Protein AF-A0A7W0MBM3-F1 (afdb_monomer_lite)

pLDDT: mean 83.3, std 17.33, range [46.94, 98.38]

Foldseek 3Di:
DALLLLVLQLQLVQQVCLVVVNDDDDCPVVDPPPSVCCPVQNDFDDLQVSPVPPHGDDPVVSVSNVVSLVVCVVVQQWDFDDDPDDDTTHIDGDPNSNVSSVVSVVVVVVVVVVPPPPPDPPDDDDDDD

Secondary structure (DSSP, 8-state):
--HHHHHHHHHHHHHHHHHTT---S---TT----HHHHHHH-SBP-HHHHHSTTS---HHHHHHHHHHHHHHHHTTSEEEE-SSSSS--EEEE-HHHHHHHHHHHHHHHHHHHGGGSSSS---------

Sequence (129 aa):
MTEHQKILVECLRRTRLLEAGLVTEHRSFWFQPDLEYEAEHGPIWHAGKWFGGGERLAEAQRQRFVRSLHQLAASGRVVLARKGGTHVTNVRLTASGRVEAERLSAGVKVSEIVTVSAESAIEAPCRRT

Radius of gyration: 20.57 Å; chains: 1; bounding box: 80×38×32 Å

Structure (mmCIF, N/CA/C/O backbone):
data_AF-A0A7W0MBM3-F1
#
_entry.id   AF-A0A7W0MBM3-F1
#
loop_
_atom_site.group_PDB
_atom_site.id
_atom_site.type_symbol
_atom_site.label_atom_id
_atom_site.label_alt_id
_atom_site.label_comp_id
_atom_site.label_asym_id
_atom_site.label_entity_id
_atom_site.label_seq_id
_atom_site.pdbx_PDB_ins_code
_atom_site.Cartn_x
_atom_site.Cartn_y
_atom_site.Cartn_z
_atom_site.occupancy
_atom_site.B_iso_or_equiv
_atom_site.auth_seq_id
_atom_site.auth_comp_id
_atom_site.auth_asym_id
_atom_site.auth_atom_id
_atom_site.pdbx_PDB_model_num
ATOM 1 N N . MET A 1 1 ? -11.401 11.549 -2.506 1.00 84.50 1 MET A N 1
ATOM 2 C CA . MET A 1 1 ? -10.528 10.654 -1.710 1.00 84.50 1 MET A CA 1
ATOM 3 C C . MET A 1 1 ? -9.151 11.274 -1.534 1.00 84.50 1 MET A C 1
ATOM 5 O O . MET A 1 1 ? -8.580 11.730 -2.523 1.00 84.50 1 MET A O 1
ATOM 9 N N . THR A 1 2 ? -8.630 11.277 -0.307 1.00 94.56 2 THR A N 1
ATOM 10 C CA . THR A 1 2 ? -7.248 11.687 0.015 1.00 94.56 2 THR A CA 1
ATOM 11 C C . THR A 1 2 ? -6.227 10.663 -0.499 1.00 94.56 2 THR A C 1
ATOM 13 O O . THR A 1 2 ? -6.594 9.537 -0.840 1.00 94.56 2 THR A O 1
ATOM 16 N N . GLU A 1 3 ? -4.939 11.011 -0.543 1.00 96.12 3 GLU A N 1
ATOM 17 C CA . GLU A 1 3 ? -3.859 10.085 -0.916 1.00 96.12 3 GLU A CA 1
ATOM 18 C C . GLU A 1 3 ? -3.825 8.847 -0.015 1.00 96.12 3 GLU A C 1
ATOM 20 O O . GLU A 1 3 ? -3.679 7.740 -0.524 1.00 96.12 3 GLU A O 1
ATOM 25 N N . HIS A 1 4 ? -4.037 9.007 1.297 1.00 97.19 4 HIS A N 1
ATOM 26 C CA . HIS A 1 4 ? -4.131 7.880 2.230 1.00 97.19 4 HIS A CA 1
ATOM 27 C C . HIS A 1 4 ? -5.232 6.900 1.828 1.00 97.19 4 HIS A C 1
ATOM 29 O O . HIS A 1 4 ? -4.993 5.701 1.709 1.00 97.19 4 HIS A O 1
ATOM 35 N N . GLN A 1 5 ? -6.426 7.426 1.555 1.00 96.81 5 GLN A N 1
ATOM 36 C CA . GLN A 1 5 ? -7.570 6.610 1.163 1.00 96.81 5 GLN A CA 1
ATOM 37 C C . GLN A 1 5 ? -7.318 5.910 -0.175 1.00 96.81 5 GLN A C 1
ATOM 39 O O . GLN A 1 5 ? -7.611 4.724 -0.307 1.00 96.81 5 GLN A O 1
ATOM 44 N N . LYS A 1 6 ? -6.739 6.619 -1.156 1.00 96.19 6 LYS A N 1
ATOM 45 C CA . LYS A 1 6 ? -6.377 6.041 -2.459 1.00 96.19 6 LYS A CA 1
ATOM 46 C C . LYS A 1 6 ? -5.386 4.886 -2.301 1.00 96.19 6 LYS A C 1
ATOM 48 O O . LYS A 1 6 ? -5.588 3.841 -2.909 1.00 96.19 6 LYS A O 1
ATOM 53 N N . ILE A 1 7 ? -4.358 5.050 -1.463 1.00 97.00 7 ILE A N 1
ATOM 54 C CA . ILE A 1 7 ? -3.361 4.005 -1.193 1.00 97.00 7 ILE A CA 1
ATOM 55 C C . ILE A 1 7 ? -4.009 2.775 -0.564 1.00 97.00 7 ILE A C 1
ATOM 57 O O . ILE A 1 7 ? -3.773 1.669 -1.039 1.00 97.00 7 ILE A O 1
ATOM 61 N N . LEU A 1 8 ? -4.833 2.952 0.471 1.00 97.50 8 LEU A N 1
ATOM 62 C CA . LEU A 1 8 ? -5.481 1.835 1.161 1.00 97.50 8 LEU A CA 1
ATOM 63 C C . LEU A 1 8 ? -6.399 1.037 0.227 1.00 97.50 8 LEU A C 1
ATOM 65 O O . LEU A 1 8 ? -6.311 -0.190 0.185 1.00 97.50 8 LEU A O 1
ATOM 69 N N . VAL A 1 9 ? -7.236 1.726 -0.551 1.00 96.81 9 VAL A N 1
ATOM 70 C CA . VAL A 1 9 ? -8.166 1.086 -1.494 1.00 96.81 9 VAL A CA 1
ATOM 71 C C . VAL A 1 9 ? -7.418 0.361 -2.614 1.00 96.81 9 VAL A C 1
ATOM 73 O O . VAL A 1 9 ? -7.729 -0.792 -2.909 1.00 96.81 9 VAL A O 1
ATOM 76 N N . GLU A 1 10 ? -6.397 0.985 -3.203 1.00 96.25 10 GLU A N 1
ATOM 77 C CA . GLU A 1 10 ? -5.619 0.358 -4.276 1.00 96.25 10 GLU A CA 1
ATOM 78 C C . GLU A 1 10 ? -4.786 -0.824 -3.763 1.00 96.25 10 GLU A C 1
ATOM 80 O O . GLU A 1 10 ? -4.701 -1.861 -4.425 1.00 96.25 10 GLU A O 1
ATOM 85 N N . CYS A 1 11 ? -4.230 -0.717 -2.552 1.00 96.06 11 CYS A N 1
ATOM 86 C CA . CYS A 1 11 ? -3.527 -1.824 -1.915 1.00 96.06 11 CYS A CA 1
ATOM 87 C C . CYS A 1 11 ? -4.477 -3.003 -1.671 1.00 96.06 11 CYS A C 1
ATOM 89 O O . CYS A 1 11 ? -4.127 -4.131 -1.999 1.00 96.06 11 CYS A O 1
ATOM 91 N N . LEU A 1 12 ? -5.698 -2.755 -1.179 1.00 96.44 12 LEU A N 1
ATOM 92 C CA . LEU A 1 12 ? -6.712 -3.796 -0.992 1.00 96.44 12 LEU A CA 1
ATOM 93 C 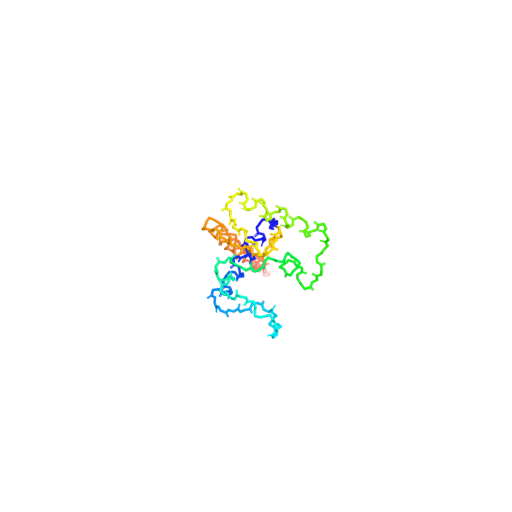C . LEU A 1 12 ? -7.073 -4.474 -2.317 1.00 96.44 12 LEU A C 1
ATOM 95 O O . LEU A 1 12 ? -7.141 -5.702 -2.382 1.00 96.44 12 LEU A O 1
ATOM 99 N N . ARG A 1 13 ? -7.283 -3.686 -3.377 1.00 95.12 13 ARG A N 1
ATOM 100 C CA . ARG A 1 13 ? -7.590 -4.203 -4.715 1.00 95.12 13 ARG A CA 1
ATOM 101 C C . ARG A 1 13 ? -6.483 -5.134 -5.209 1.00 95.12 13 ARG A C 1
ATOM 103 O O . ARG A 1 13 ? -6.776 -6.242 -5.644 1.00 95.12 13 ARG A O 1
ATOM 110 N N . ARG A 1 14 ? -5.220 -4.715 -5.106 1.00 93.50 14 ARG A N 1
ATOM 111 C CA . ARG A 1 14 ? -4.060 -5.509 -5.543 1.00 93.50 14 ARG A CA 1
ATOM 112 C C . ARG A 1 14 ? -3.820 -6.740 -4.681 1.00 93.50 14 ARG A C 1
ATOM 114 O O . ARG A 1 14 ? -3.555 -7.799 -5.231 1.00 93.50 14 ARG A O 1
ATOM 121 N N . THR A 1 15 ? -3.977 -6.630 -3.363 1.00 93.69 15 THR A N 1
ATOM 122 C CA . THR A 1 15 ? -3.917 -7.782 -2.456 1.00 93.69 15 THR A CA 1
ATOM 123 C C . THR A 1 15 ? -4.951 -8.835 -2.846 1.00 93.69 15 THR A C 1
ATOM 125 O O . THR A 1 15 ? -4.601 -10.000 -2.960 1.00 93.69 15 THR A O 1
ATOM 128 N N . ARG A 1 16 ? -6.192 -8.437 -3.155 1.00 93.88 16 ARG A N 1
ATOM 129 C CA . ARG A 1 16 ? -7.226 -9.377 -3.622 1.00 93.88 16 ARG A CA 1
ATOM 130 C C . ARG A 1 16 ? -6.887 -10.027 -4.961 1.00 93.88 16 ARG A C 1
ATOM 132 O O . ARG A 1 16 ? -7.196 -11.194 -5.154 1.00 93.88 16 ARG A O 1
ATOM 139 N N . LEU A 1 17 ? -6.264 -9.289 -5.879 1.00 91.00 17 LEU A N 1
ATOM 140 C CA . LEU A 1 17 ? -5.814 -9.856 -7.153 1.00 91.00 17 LEU A CA 1
ATOM 141 C C . LEU A 1 17 ? -4.708 -10.894 -6.945 1.00 91.00 17 LEU A C 1
ATOM 143 O O . LEU A 1 17 ? -4.802 -11.983 -7.503 1.00 91.00 17 LEU A O 1
ATOM 147 N N . LEU A 1 18 ? -3.728 -10.601 -6.085 1.00 88.56 18 LEU A N 1
ATOM 148 C CA . LEU A 1 18 ? -2.691 -11.562 -5.697 1.00 88.56 18 LEU A CA 1
ATOM 149 C C . LEU A 1 18 ? -3.286 -12.804 -5.020 1.00 88.56 18 LEU A C 1
ATOM 151 O O . LEU A 1 18 ? -2.956 -13.918 -5.412 1.00 88.56 18 LEU A O 1
ATOM 155 N N . GLU A 1 19 ? -4.202 -12.620 -4.064 1.00 89.69 19 GLU A N 1
ATOM 156 C CA . GLU A 1 19 ? -4.914 -13.712 -3.379 1.00 89.69 19 GLU A CA 1
ATOM 157 C C . GLU A 1 19 ? -5.732 -14.573 -4.359 1.00 89.69 19 GLU A C 1
ATOM 159 O O . GLU A 1 19 ? -5.811 -15.787 -4.199 1.00 89.69 19 GLU A O 1
ATOM 164 N N . ALA A 1 20 ? -6.303 -13.965 -5.403 1.00 88.69 20 ALA A N 1
ATOM 165 C CA . ALA A 1 20 ? -7.027 -14.667 -6.462 1.00 88.69 20 ALA A CA 1
ATOM 166 C C . ALA A 1 20 ? -6.108 -15.339 -7.504 1.00 88.69 20 ALA A C 1
ATOM 168 O O . ALA A 1 20 ? -6.603 -15.917 -8.470 1.00 88.69 20 ALA A O 1
ATOM 169 N N . GLY A 1 21 ? -4.782 -15.228 -7.365 1.00 82.62 21 GLY A N 1
ATOM 170 C CA . GLY A 1 21 ? -3.817 -15.711 -8.357 1.00 82.62 21 GLY A CA 1
ATOM 171 C C . GLY A 1 21 ? -3.818 -14.913 -9.668 1.00 82.62 21 GLY A C 1
ATOM 172 O O . GLY A 1 21 ? -3.203 -15.326 -10.653 1.00 82.62 21 GLY A O 1
ATOM 173 N N . LEU A 1 22 ? -4.492 -13.760 -9.699 1.00 76.44 22 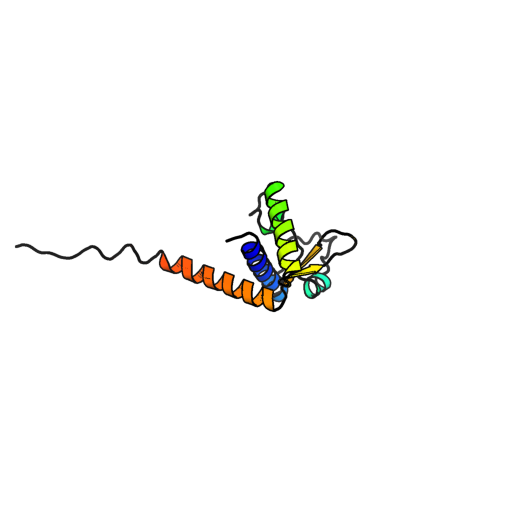LEU A N 1
ATOM 174 C CA . LEU A 1 22 ? -4.552 -12.866 -10.849 1.00 76.44 22 LEU A CA 1
ATOM 175 C C . LEU A 1 22 ? -3.330 -11.945 -10.819 1.00 76.44 22 LEU A C 1
ATOM 177 O O . LEU A 1 22 ? -3.299 -10.915 -10.145 1.00 76.44 22 LEU A O 1
ATOM 181 N N . VAL A 1 23 ? -2.294 -12.334 -11.560 1.00 65.12 23 VAL A N 1
ATOM 182 C CA . VAL A 1 23 ? -1.056 -11.556 -11.675 1.00 65.12 23 VAL A CA 1
ATOM 183 C C . VAL A 1 23 ? -1.328 -10.252 -12.427 1.00 65.12 23 VAL A C 1
ATOM 185 O O . VAL A 1 23 ? -1.703 -10.268 -13.599 1.00 65.12 23 VAL A O 1
ATOM 188 N N . THR A 1 24 ? -1.083 -9.109 -11.784 1.00 57.41 24 THR A N 1
ATOM 189 C CA . THR A 1 24 ? -1.143 -7.797 -12.443 1.00 57.41 24 THR A CA 1
ATOM 190 C C . THR A 1 24 ? 0.139 -7.541 -13.246 1.00 57.41 24 THR A C 1
ATOM 192 O O . THR A 1 24 ? 1.106 -7.016 -12.709 1.00 57.41 24 THR A O 1
ATOM 195 N N . GLU A 1 25 ? 0.147 -7.973 -14.508 1.00 58.12 25 GLU A N 1
ATOM 196 C CA . GLU A 1 25 ? 0.956 -7.492 -15.650 1.00 58.12 25 GLU A CA 1
ATOM 197 C C . GLU A 1 25 ? 2.396 -6.979 -15.408 1.00 58.12 25 GLU A C 1
ATOM 199 O O . GLU A 1 25 ? 2.645 -5.822 -15.071 1.00 58.12 25 GLU A O 1
ATOM 204 N N . HIS A 1 26 ? 3.372 -7.843 -15.690 1.00 46.94 26 HIS A N 1
ATOM 205 C CA . HIS A 1 26 ? 4.307 -7.795 -16.832 1.00 46.94 26 HIS A CA 1
ATOM 206 C C . HIS A 1 26 ? 5.358 -8.872 -16.544 1.00 46.94 26 HIS A C 1
ATOM 208 O O . HIS A 1 26 ? 6.374 -8.628 -15.894 1.00 46.94 26 HIS A O 1
ATOM 214 N N . ARG A 1 27 ? 5.077 -10.103 -16.981 1.00 49.72 27 ARG A N 1
ATOM 215 C CA . ARG A 1 27 ? 6.034 -11.210 -16.919 1.00 49.72 27 ARG A CA 1
ATOM 216 C C . ARG A 1 27 ? 7.069 -11.002 -18.018 1.00 49.72 27 ARG A C 1
ATOM 218 O O . ARG A 1 27 ? 6.928 -11.530 -19.117 1.00 49.72 27 ARG A O 1
ATOM 225 N N . SER A 1 28 ? 8.106 -10.221 -17.743 1.00 51.12 28 SER A N 1
ATOM 226 C CA . SER A 1 28 ? 9.343 -10.394 -18.498 1.00 51.12 28 SER A CA 1
ATOM 227 C C . SER A 1 28 ? 9.837 -11.802 -18.177 1.00 51.12 28 SER A C 1
ATOM 229 O O . SER A 1 28 ? 10.018 -12.123 -17.011 1.00 51.12 28 SER A O 1
ATOM 231 N N . PHE A 1 29 ? 10.033 -12.654 -19.182 1.00 49.38 29 PHE A N 1
ATOM 232 C CA . PHE A 1 29 ? 10.435 -14.061 -19.004 1.00 49.38 29 PHE A CA 1
ATOM 233 C C . PHE A 1 29 ? 11.704 -14.231 -18.134 1.00 49.38 29 PHE A C 1
ATOM 235 O O . PHE A 1 29 ? 11.907 -15.265 -17.511 1.00 49.38 29 PHE A O 1
ATOM 242 N N . TRP A 1 30 ? 12.517 -13.173 -18.048 1.00 52.44 30 TRP A N 1
ATOM 243 C CA . TRP A 1 30 ? 13.755 -13.067 -17.266 1.00 52.44 30 TRP A CA 1
ATOM 244 C C . TRP A 1 30 ? 13.577 -12.572 -15.822 1.00 52.44 30 TRP A C 1
ATOM 246 O O . TRP A 1 30 ? 14.524 -12.583 -15.045 1.00 52.44 30 TRP A O 1
ATOM 256 N N . PHE A 1 31 ? 12.379 -12.118 -15.462 1.00 50.88 31 PHE A N 1
ATOM 257 C CA . PHE A 1 31 ? 11.991 -11.699 -14.121 1.00 50.88 31 PHE A CA 1
ATOM 258 C C . PHE A 1 31 ? 10.733 -12.482 -13.771 1.00 50.88 31 PHE A C 1
ATOM 260 O O . PHE A 1 31 ? 9.625 -12.029 -14.048 1.00 50.88 31 PHE A O 1
ATOM 267 N N . GLN A 1 32 ? 10.886 -13.663 -13.172 1.00 54.75 32 GLN A N 1
ATOM 268 C CA . GLN A 1 32 ? 9.809 -14.168 -12.330 1.00 54.75 32 GLN A CA 1
ATOM 269 C C . GLN A 1 32 ? 9.766 -13.229 -11.122 1.00 54.75 32 GLN A C 1
ATOM 271 O O . GLN A 1 32 ? 10.729 -13.207 -10.351 1.00 54.75 32 GLN A O 1
ATOM 276 N N . PRO A 1 33 ? 8.725 -12.389 -10.962 1.00 58.38 33 PRO A N 1
ATOM 277 C CA . PRO A 1 33 ? 8.492 -11.789 -9.666 1.00 58.38 33 PRO A CA 1
ATOM 278 C C . PRO A 1 33 ? 8.323 -12.968 -8.720 1.00 58.38 33 PRO A C 1
ATOM 280 O O . PRO A 1 33 ? 7.602 -13.918 -9.029 1.00 58.38 33 PRO A O 1
ATOM 283 N N . ASP A 1 34 ? 9.067 -12.925 -7.630 1.00 76.00 34 ASP A N 1
ATOM 284 C CA . ASP A 1 34 ? 9.053 -13.914 -6.568 1.00 76.00 34 ASP A CA 1
ATOM 285 C C . ASP A 1 34 ? 7.630 -13.887 -5.976 1.00 76.00 34 ASP A C 1
ATOM 287 O O . ASP A 1 34 ? 7.334 -13.102 -5.076 1.00 76.00 34 ASP A O 1
ATOM 291 N N . LEU A 1 35 ? 6.690 -14.631 -6.573 1.00 78.31 35 LEU A N 1
ATOM 292 C CA . LEU A 1 35 ? 5.272 -14.608 -6.188 1.00 78.31 35 LEU A CA 1
ATOM 293 C C . LEU A 1 35 ? 5.121 -14.984 -4.714 1.00 78.31 35 LEU A C 1
ATOM 295 O O . LEU A 1 35 ? 4.240 -14.466 -4.038 1.00 78.31 35 LEU A O 1
ATOM 299 N N . GLU A 1 36 ? 6.029 -15.821 -4.216 1.00 83.62 36 GLU A 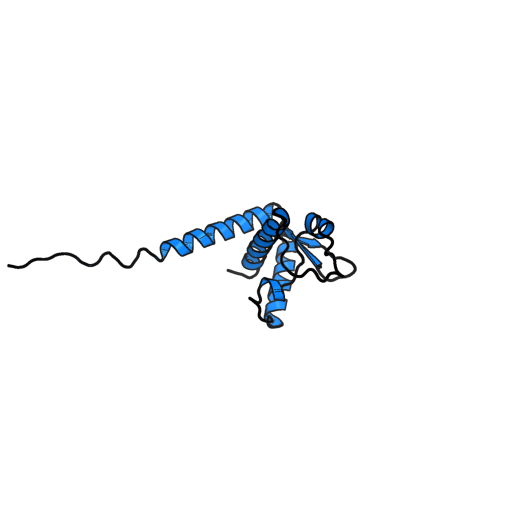N 1
ATOM 300 C CA . GLU A 1 36 ? 6.184 -16.140 -2.799 1.00 83.62 36 GLU A CA 1
ATOM 301 C C . GLU A 1 36 ? 6.489 -14.884 -1.966 1.00 83.62 36 GLU A C 1
ATOM 303 O O . GLU A 1 36 ? 5.820 -14.623 -0.968 1.00 83.62 36 GLU A O 1
ATOM 308 N N . TYR A 1 37 ? 7.410 -14.032 -2.425 1.00 87.75 37 TYR A N 1
ATOM 309 C CA . TYR A 1 37 ? 7.735 -12.767 -1.762 1.00 87.75 37 TYR A CA 1
ATOM 310 C C . TYR A 1 37 ? 6.568 -11.773 -1.805 1.00 87.75 37 TYR A C 1
ATOM 312 O O . TYR A 1 37 ? 6.321 -11.077 -0.824 1.00 87.75 37 TYR A O 1
ATOM 320 N N . GLU A 1 38 ? 5.831 -11.681 -2.917 1.00 89.00 38 GLU A N 1
ATOM 321 C CA . GLU A 1 38 ? 4.627 -10.836 -2.981 1.00 89.00 38 GLU A CA 1
ATOM 322 C C . GLU A 1 38 ? 3.485 -11.380 -2.114 1.00 89.00 38 GLU A C 1
ATOM 324 O O . GLU A 1 38 ? 2.748 -10.596 -1.513 1.00 89.00 38 GLU A O 1
ATOM 329 N N . ALA A 1 39 ? 3.349 -12.702 -1.995 1.00 87.00 39 ALA A N 1
ATOM 330 C CA . ALA A 1 39 ? 2.386 -13.322 -1.091 1.00 87.00 39 ALA A CA 1
ATOM 331 C C . ALA A 1 39 ? 2.718 -13.014 0.380 1.00 87.00 39 ALA A C 1
ATOM 333 O O . ALA A 1 39 ? 1.823 -12.692 1.162 1.00 87.00 39 ALA A O 1
ATOM 334 N N . GLU A 1 40 ? 4.000 -13.039 0.749 1.00 91.38 40 GLU A N 1
ATOM 335 C CA . GLU A 1 40 ? 4.456 -12.747 2.112 1.00 91.38 40 GLU A CA 1
ATOM 336 C C . GLU A 1 40 ? 4.428 -11.242 2.444 1.00 91.38 40 GLU A C 1
ATOM 338 O O . GLU A 1 40 ? 3.970 -10.820 3.514 1.00 91.38 40 GLU A O 1
ATOM 343 N N . HIS A 1 41 ? 4.900 -10.401 1.523 1.00 94.00 41 HIS A N 1
ATOM 344 C CA . HIS A 1 41 ? 5.158 -8.979 1.770 1.00 94.00 41 HIS A CA 1
ATOM 345 C C . HIS A 1 41 ? 4.164 -8.024 1.106 1.00 94.00 41 HIS A C 1
ATOM 347 O O . HIS A 1 41 ? 4.272 -6.807 1.282 1.00 94.00 41 HIS A O 1
ATOM 353 N N . GLY A 1 42 ? 3.170 -8.555 0.398 1.00 92.81 42 GLY A N 1
ATOM 354 C CA . GLY A 1 42 ? 2.161 -7.787 -0.317 1.00 92.81 42 GLY A CA 1
ATOM 355 C C . GLY A 1 42 ? 2.615 -7.312 -1.704 1.00 92.81 42 GLY A C 1
ATOM 356 O O . GLY A 1 42 ? 3.749 -7.558 -2.127 1.00 92.81 42 GLY A O 1
ATOM 357 N N . PRO A 1 43 ? 1.729 -6.609 -2.431 1.00 93.81 43 PRO A N 1
ATOM 358 C CA . PRO A 1 43 ? 1.995 -6.165 -3.794 1.00 93.81 43 PRO A CA 1
ATOM 359 C C . PRO A 1 43 ? 3.186 -5.213 -3.903 1.00 93.81 43 PRO A C 1
ATOM 361 O O . PRO A 1 43 ? 3.443 -4.388 -3.018 1.00 93.81 43 PRO A O 1
ATOM 364 N N . ILE A 1 44 ? 3.861 -5.273 -5.053 1.00 93.00 44 ILE A N 1
ATOM 365 C CA . ILE A 1 44 ? 4.948 -4.350 -5.396 1.00 93.00 44 ILE A CA 1
ATOM 366 C C . ILE A 1 44 ? 4.437 -2.905 -5.408 1.00 93.00 44 ILE A C 1
ATOM 368 O O . ILE A 1 44 ? 3.525 -2.538 -6.161 1.00 93.00 44 ILE A O 1
ATOM 372 N N . TRP A 1 45 ? 5.074 -2.061 -4.600 1.00 93.62 45 TRP A N 1
ATOM 373 C CA . TRP A 1 45 ? 4.776 -0.643 -4.511 1.00 93.62 45 TRP A CA 1
ATOM 374 C C . TRP A 1 45 ? 5.314 0.102 -5.729 1.00 93.62 45 TRP A C 1
ATOM 376 O O . TRP A 1 45 ? 6.518 0.154 -5.977 1.00 93.62 45 TRP A O 1
ATOM 386 N N . HIS A 1 46 ? 4.417 0.758 -6.463 1.00 91.50 46 HIS A N 1
ATOM 387 C CA . HIS A 1 46 ? 4.819 1.642 -7.546 1.00 91.50 46 HIS A CA 1
ATOM 388 C C . HIS A 1 46 ? 3.798 2.763 -7.751 1.00 91.50 46 HIS A C 1
ATOM 390 O O . HIS A 1 46 ? 2.923 2.660 -8.610 1.00 91.50 46 HIS A O 1
ATOM 396 N N . ALA A 1 47 ? 3.964 3.889 -7.047 1.00 93.00 47 ALA A N 1
ATOM 397 C CA . ALA A 1 47 ? 3.047 5.037 -7.115 1.00 93.00 47 ALA A CA 1
ATOM 398 C C . ALA A 1 47 ? 2.681 5.452 -8.556 1.00 93.00 47 ALA A C 1
ATOM 400 O O . ALA A 1 47 ? 1.507 5.636 -8.854 1.00 93.00 47 ALA A O 1
ATOM 401 N N . GLY A 1 48 ? 3.675 5.504 -9.458 1.00 91.44 48 GLY A N 1
ATOM 402 C CA . GLY A 1 48 ? 3.486 5.763 -10.895 1.00 91.44 48 GLY A CA 1
ATOM 403 C C . GLY A 1 48 ? 2.429 4.865 -11.553 1.00 91.44 48 GLY A C 1
ATOM 404 O O . GLY A 1 48 ? 1.421 5.346 -12.051 1.00 91.44 48 GLY A O 1
ATOM 405 N N . LYS A 1 49 ? 2.638 3.545 -11.508 1.00 89.56 49 LYS A N 1
ATOM 406 C CA . LYS A 1 49 ? 1.732 2.543 -12.078 1.00 89.56 49 LYS A CA 1
ATOM 407 C C . LYS A 1 49 ? 0.401 2.431 -11.335 1.00 89.56 49 LYS A C 1
ATOM 409 O O . LYS A 1 49 ? -0.597 2.069 -11.938 1.00 89.56 49 LYS A O 1
ATOM 414 N N . TRP A 1 50 ? 0.388 2.689 -10.030 1.00 92.56 50 TRP A N 1
ATOM 415 C CA . TRP A 1 50 ? -0.811 2.538 -9.206 1.00 92.56 50 TRP A CA 1
ATOM 416 C C . TRP A 1 50 ? -1.814 3.668 -9.431 1.00 92.56 50 TRP A C 1
ATOM 418 O O . TRP A 1 50 ? -3.008 3.407 -9.512 1.00 92.56 50 TRP A O 1
ATOM 428 N N . PHE A 1 51 ? -1.340 4.912 -9.543 1.00 93.62 51 PHE A N 1
ATOM 429 C CA . PHE A 1 51 ? -2.220 6.088 -9.563 1.00 93.62 51 PHE A CA 1
ATOM 430 C C . PHE A 1 51 ? -2.078 6.951 -10.820 1.00 93.62 51 PHE A C 1
ATOM 432 O O . PHE A 1 51 ? -2.716 7.996 -10.901 1.00 93.62 51 PHE A O 1
ATOM 439 N N . GLY A 1 52 ? -1.239 6.550 -11.779 1.00 88.31 52 GLY A N 1
ATOM 440 C CA . GLY A 1 52 ? -1.016 7.294 -13.021 1.00 88.31 52 GLY A CA 1
ATOM 441 C C . GLY A 1 52 ? -2.050 7.038 -14.113 1.00 88.31 52 GLY A C 1
ATOM 442 O O . GLY A 1 52 ? -2.058 7.758 -15.098 1.00 88.31 52 GLY A O 1
ATOM 443 N N . GLY A 1 53 ? -2.916 6.027 -13.971 1.00 86.06 53 GLY A N 1
ATOM 444 C CA . GLY A 1 53 ? -3.963 5.749 -14.965 1.00 86.06 53 GLY A CA 1
ATOM 445 C C . GLY A 1 53 ? -3.433 5.415 -16.367 1.00 86.06 53 GLY A C 1
ATOM 446 O O . GLY A 1 53 ? -4.127 5.646 -17.345 1.00 86.06 53 GLY A O 1
ATOM 447 N N . GLY A 1 54 ? -2.198 4.910 -16.470 1.00 82.69 54 GLY A N 1
ATOM 448 C CA . GLY A 1 54 ? -1.501 4.692 -17.745 1.00 82.69 54 GLY A CA 1
ATOM 449 C C . GLY A 1 54 ? -0.557 5.832 -18.141 1.00 82.69 54 GLY A C 1
ATOM 450 O O . GLY A 1 54 ? 0.336 5.625 -18.958 1.00 82.69 54 GLY A O 1
ATOM 451 N N . GLU A 1 55 ? -0.667 6.994 -17.499 1.00 87.44 55 GLU A N 1
ATOM 452 C CA . GLU A 1 55 ? 0.226 8.131 -17.702 1.00 87.44 55 GLU A CA 1
ATOM 453 C C . GLU A 1 55 ? 1.305 8.233 -16.617 1.00 87.44 55 GLU A C 1
ATOM 455 O O . GLU A 1 55 ? 1.223 7.675 -15.514 1.00 87.44 55 GLU A O 1
ATOM 460 N N . ARG A 1 56 ? 2.365 8.985 -16.928 1.00 90.31 56 ARG A N 1
ATOM 461 C CA . ARG A 1 56 ? 3.429 9.270 -15.967 1.00 90.31 56 ARG A CA 1
ATOM 462 C C . ARG A 1 56 ? 2.954 10.323 -14.967 1.00 90.31 56 ARG A C 1
ATOM 464 O O . ARG A 1 56 ? 2.793 11.487 -15.308 1.00 90.31 56 ARG A O 1
ATOM 471 N N . LEU A 1 57 ? 2.852 9.929 -13.699 1.00 93.12 57 LEU A N 1
ATOM 472 C CA . LEU A 1 57 ? 2.644 10.863 -12.589 1.00 93.12 57 LEU A CA 1
ATOM 473 C C . LEU A 1 57 ? 3.751 11.919 -12.514 1.00 93.12 57 LEU A C 1
ATOM 475 O O . LEU A 1 57 ? 4.944 11.589 -12.528 1.00 93.12 57 LEU A O 1
ATOM 479 N N . ALA A 1 58 ? 3.345 13.177 -12.332 1.00 94.94 58 ALA A N 1
ATOM 480 C CA . ALA A 1 58 ? 4.264 14.268 -12.046 1.00 94.94 58 ALA A CA 1
ATOM 481 C C . ALA A 1 58 ? 5.063 13.988 -10.760 1.00 94.94 58 ALA A C 1
ATOM 483 O O . ALA A 1 58 ? 4.548 13.407 -9.799 1.00 94.94 58 ALA A O 1
ATOM 484 N N . GLU A 1 59 ? 6.319 14.443 -10.715 1.00 95.19 59 GLU A N 1
ATOM 485 C CA . GLU A 1 59 ? 7.231 14.217 -9.583 1.00 95.19 59 GLU A CA 1
ATOM 486 C C . GLU A 1 59 ? 6.607 14.638 -8.247 1.00 95.19 59 GLU A C 1
ATOM 488 O O . GLU A 1 59 ? 6.558 13.852 -7.303 1.00 95.19 59 GLU A O 1
ATOM 493 N N . ALA A 1 60 ? 6.050 15.851 -8.194 1.00 95.00 60 ALA A N 1
ATOM 494 C CA . ALA A 1 60 ? 5.426 16.390 -6.990 1.00 95.00 60 ALA A CA 1
ATOM 495 C C . ALA A 1 60 ? 4.261 15.516 -6.493 1.00 95.00 60 ALA A C 1
ATOM 497 O O . ALA A 1 60 ? 4.122 15.280 -5.292 1.00 95.00 60 ALA A O 1
ATOM 498 N N . GLN A 1 61 ? 3.444 14.985 -7.407 1.00 95.00 61 GLN A N 1
ATOM 499 C CA . GLN A 1 61 ? 2.354 14.076 -7.053 1.00 95.00 61 GLN A CA 1
ATOM 500 C C . GLN A 1 61 ? 2.894 12.737 -6.548 1.00 95.00 61 GLN A C 1
ATOM 502 O O . GLN A 1 61 ? 2.423 12.232 -5.530 1.00 95.00 61 GLN A O 1
ATOM 507 N N . ARG A 1 62 ? 3.930 12.186 -7.193 1.00 95.12 62 ARG A N 1
ATOM 508 C CA . ARG A 1 62 ? 4.577 10.952 -6.729 1.00 95.12 62 ARG A CA 1
ATOM 509 C C . ARG A 1 62 ? 5.111 11.105 -5.302 1.00 95.12 62 ARG A C 1
ATOM 511 O O . ARG A 1 62 ? 4.879 10.227 -4.474 1.00 95.12 62 ARG A O 1
ATOM 518 N N . GLN A 1 63 ? 5.763 12.226 -4.999 1.00 95.69 63 GLN A N 1
ATOM 519 C CA . GLN A 1 63 ? 6.290 12.521 -3.663 1.00 95.69 63 GLN A CA 1
ATOM 520 C C . GLN A 1 63 ? 5.185 12.630 -2.603 1.00 95.69 63 GLN A C 1
ATOM 522 O O . GLN A 1 63 ? 5.372 12.168 -1.476 1.00 95.69 63 GLN A O 1
ATOM 527 N N . ARG A 1 64 ? 4.009 13.173 -2.953 1.00 97.12 64 ARG A N 1
ATOM 528 C CA . ARG A 1 64 ? 2.839 13.182 -2.054 1.00 97.12 64 ARG A CA 1
ATOM 529 C C . ARG A 1 64 ? 2.410 11.764 -1.684 1.00 97.12 64 ARG A C 1
ATOM 531 O O . ARG A 1 64 ? 2.267 11.476 -0.501 1.00 97.12 64 ARG A O 1
ATOM 538 N N . PHE A 1 65 ? 2.293 10.865 -2.663 1.00 97.12 65 PHE A N 1
ATOM 539 C CA . PHE A 1 65 ? 1.957 9.462 -2.397 1.00 97.12 65 PHE A CA 1
ATOM 540 C C . PHE A 1 65 ? 3.011 8.754 -1.544 1.00 97.12 65 PHE A C 1
ATOM 542 O O . PHE A 1 65 ? 2.651 8.020 -0.629 1.00 97.12 65 PHE A O 1
ATOM 549 N N . VAL A 1 66 ? 4.300 8.993 -1.796 1.00 95.75 66 VAL A N 1
ATOM 550 C CA . VAL A 1 66 ? 5.385 8.422 -0.979 1.00 95.75 66 VAL A CA 1
ATOM 551 C C . VAL A 1 66 ? 5.290 8.905 0.469 1.00 95.75 66 VAL A C 1
ATOM 553 O O . VAL A 1 66 ? 5.338 8.096 1.394 1.00 95.75 66 VAL A O 1
ATOM 556 N N . ARG A 1 67 ? 5.087 10.207 0.691 1.00 97.44 67 ARG A N 1
ATOM 557 C CA . ARG A 1 67 ? 4.915 10.762 2.041 1.00 97.44 67 ARG A CA 1
ATOM 558 C C . ARG A 1 67 ? 3.707 10.152 2.751 1.00 97.44 67 ARG A C 1
ATOM 560 O O . ARG A 1 67 ? 3.827 9.727 3.897 1.00 97.44 67 ARG A O 1
ATOM 567 N N . SER A 1 68 ? 2.575 10.068 2.058 1.00 97.81 68 SER A N 1
ATOM 568 C CA . SER A 1 68 ? 1.352 9.456 2.575 1.00 97.81 68 SER A CA 1
ATOM 569 C C . SER A 1 68 ? 1.523 7.971 2.898 1.00 97.81 68 SER A C 1
ATOM 571 O O . SER A 1 68 ? 1.018 7.497 3.912 1.00 97.81 68 SER A O 1
ATOM 573 N N . LEU A 1 69 ? 2.290 7.231 2.095 1.00 98.00 69 LEU A N 1
ATOM 574 C CA . LEU A 1 69 ? 2.620 5.838 2.388 1.00 98.00 69 LEU A CA 1
ATOM 575 C C . LEU A 1 69 ? 3.386 5.708 3.712 1.00 98.00 69 LEU A C 1
ATOM 577 O O . LEU A 1 69 ? 3.054 4.864 4.542 1.00 98.00 69 LEU A O 1
ATOM 581 N N . HIS A 1 70 ? 4.385 6.562 3.936 1.00 97.56 70 HIS A N 1
ATOM 582 C CA . HIS A 1 70 ? 5.146 6.556 5.185 1.00 97.56 70 HIS A CA 1
ATOM 583 C C . HIS A 1 70 ? 4.298 6.958 6.397 1.00 97.56 70 HIS A C 1
ATOM 585 O O . HIS A 1 70 ? 4.460 6.373 7.464 1.00 97.56 70 HIS A O 1
ATOM 591 N N . GLN A 1 71 ? 3.360 7.894 6.240 1.00 98.12 71 GLN A N 1
ATOM 592 C CA . GLN A 1 71 ? 2.406 8.253 7.297 1.00 98.12 71 GLN A CA 1
ATOM 593 C C . GLN A 1 71 ? 1.453 7.093 7.634 1.00 98.12 71 GLN A C 1
ATOM 595 O O . GLN A 1 71 ? 1.186 6.827 8.808 1.00 98.12 71 GLN A O 1
ATOM 600 N N . LEU A 1 72 ? 0.985 6.345 6.630 1.00 98.25 72 LEU A N 1
ATOM 601 C CA . LEU A 1 72 ? 0.198 5.124 6.842 1.00 98.25 72 LEU A CA 1
ATOM 602 C C . LEU A 1 72 ? 1.001 4.031 7.555 1.00 98.25 72 LEU A C 1
ATOM 604 O O . LEU A 1 72 ? 0.460 3.319 8.400 1.00 98.25 72 LEU A O 1
ATOM 608 N N . ALA A 1 73 ? 2.289 3.904 7.239 1.00 97.94 73 ALA A N 1
ATOM 609 C CA . ALA A 1 73 ? 3.167 2.958 7.918 1.00 97.94 73 ALA A CA 1
ATOM 610 C C . ALA A 1 73 ? 3.386 3.359 9.383 1.00 97.94 73 ALA A C 1
ATOM 612 O O . ALA A 1 73 ? 3.226 2.536 10.280 1.00 97.94 73 ALA A O 1
ATOM 613 N N . ALA A 1 74 ? 3.668 4.641 9.636 1.00 98.06 74 ALA A N 1
ATOM 614 C CA . ALA A 1 74 ? 3.847 5.182 10.983 1.00 98.06 74 ALA A CA 1
ATOM 615 C C . ALA A 1 74 ? 2.585 5.049 11.853 1.00 98.06 74 ALA A C 1
ATOM 617 O O . ALA A 1 74 ? 2.685 4.860 13.060 1.00 98.06 74 ALA A O 1
ATOM 618 N N . SER A 1 75 ? 1.398 5.104 11.244 1.00 97.56 75 SER A N 1
ATOM 619 C CA . SER A 1 75 ? 0.112 4.895 11.926 1.00 97.56 75 SER A CA 1
ATOM 620 C C . SER A 1 75 ? -0.334 3.427 12.002 1.00 97.56 75 SER A C 1
ATOM 622 O O . SER A 1 75 ? -1.440 3.145 12.462 1.00 97.56 75 SER A O 1
ATOM 624 N N . GLY A 1 76 ? 0.497 2.475 11.560 1.00 98.06 76 GLY A N 1
ATOM 625 C CA . GLY A 1 76 ? 0.225 1.040 11.682 1.00 98.06 76 GLY A CA 1
ATOM 626 C C . GLY A 1 76 ? -0.861 0.507 10.741 1.00 98.06 76 GLY A C 1
ATOM 627 O O . GLY A 1 76 ? -1.444 -0.546 11.008 1.00 98.06 76 GLY A O 1
ATOM 628 N N . ARG A 1 77 ? -1.157 1.210 9.642 1.00 98.38 77 ARG A N 1
ATOM 629 C CA . ARG A 1 77 ? -2.134 0.775 8.623 1.00 98.38 77 ARG A CA 1
ATOM 630 C C . ARG A 1 77 ? -1.509 -0.078 7.527 1.00 98.38 77 ARG A C 1
ATOM 632 O O . ARG A 1 77 ? -2.191 -0.898 6.914 1.00 98.38 77 ARG A O 1
ATOM 639 N N . VAL A 1 78 ? -0.213 0.094 7.294 1.00 98.25 78 VAL A N 1
ATOM 640 C CA . VAL A 1 78 ? 0.547 -0.708 6.336 1.00 98.25 78 VAL A CA 1
ATOM 641 C C . VAL A 1 78 ? 1.889 -1.131 6.915 1.00 98.25 78 VAL A C 1
ATOM 643 O O . VAL 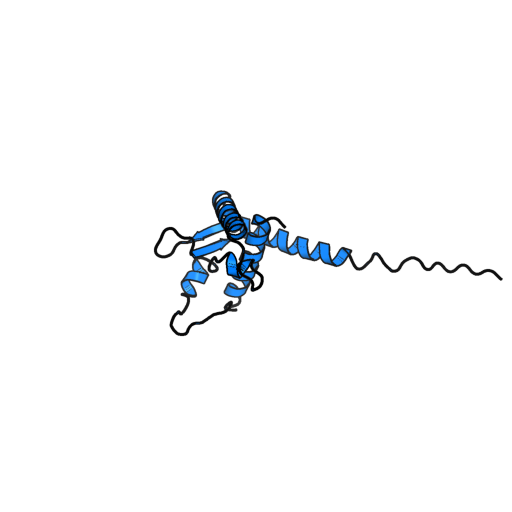A 1 78 ? 2.446 -0.460 7.780 1.00 98.25 78 VAL A O 1
ATOM 646 N N . VAL A 1 79 ? 2.422 -2.229 6.395 1.00 98.00 79 VAL A N 1
ATOM 647 C CA . VAL A 1 79 ? 3.801 -2.671 6.595 1.00 98.00 79 VAL A CA 1
ATOM 648 C C . VAL A 1 79 ? 4.547 -2.468 5.284 1.00 98.00 79 VAL A C 1
ATOM 650 O O . VAL A 1 79 ? 4.042 -2.821 4.218 1.00 98.00 79 VAL A O 1
ATOM 653 N N . LEU A 1 80 ? 5.742 -1.885 5.363 1.00 97.38 80 LEU A N 1
ATOM 654 C CA . LEU A 1 80 ? 6.603 -1.640 4.208 1.00 97.38 80 LEU A CA 1
ATOM 655 C C . LEU A 1 80 ? 7.739 -2.658 4.215 1.00 97.38 80 LEU A C 1
ATOM 657 O O . LEU A 1 80 ? 8.480 -2.734 5.196 1.00 97.38 80 LEU A O 1
ATOM 661 N N . ALA A 1 81 ? 7.901 -3.394 3.121 1.00 95.56 81 ALA A N 1
ATOM 662 C CA . ALA A 1 81 ? 9.045 -4.274 2.921 1.00 95.56 81 ALA A CA 1
ATOM 663 C C . ALA A 1 81 ? 10.060 -3.639 1.962 1.00 95.56 81 ALA A C 1
ATOM 665 O O . ALA A 1 81 ? 9.731 -2.769 1.146 1.00 95.56 81 ALA A O 1
ATOM 666 N N . ARG A 1 82 ? 11.319 -4.059 2.103 1.00 93.75 82 ARG A N 1
ATOM 667 C CA . ARG A 1 82 ? 12.456 -3.587 1.311 1.00 93.75 82 ARG A CA 1
ATOM 668 C C . ARG A 1 82 ? 13.301 -4.793 0.911 1.00 93.75 82 ARG A C 1
ATOM 670 O O . ARG A 1 82 ? 13.683 -5.572 1.781 1.00 93.75 82 ARG A O 1
ATOM 677 N N . LYS A 1 83 ? 13.634 -4.915 -0.373 1.00 86.50 83 LYS A N 1
ATOM 678 C CA . LYS A 1 83 ? 14.549 -5.939 -0.903 1.00 86.50 83 LYS A CA 1
ATOM 679 C C . LYS A 1 83 ? 15.815 -5.249 -1.418 1.00 86.50 83 LYS A C 1
ATOM 681 O O . LYS A 1 83 ? 15.746 -4.476 -2.367 1.00 86.50 83 LYS A O 1
ATOM 686 N N . GLY A 1 84 ? 16.958 -5.491 -0.769 1.00 82.69 84 GLY A N 1
ATOM 687 C CA . GLY A 1 84 ? 18.277 -5.053 -1.254 1.00 82.69 84 GLY A CA 1
ATOM 688 C C . GLY A 1 84 ? 18.593 -3.550 -1.166 1.00 82.69 84 GLY A C 1
ATOM 689 O O . GLY A 1 84 ? 19.445 -3.080 -1.914 1.00 82.69 84 GLY A O 1
ATOM 690 N N . GLY A 1 85 ? 17.940 -2.777 -0.288 1.00 86.88 85 GLY A N 1
ATOM 691 C CA . GLY A 1 85 ? 18.256 -1.352 -0.129 1.00 86.88 85 GLY A CA 1
ATOM 692 C C . GLY A 1 85 ? 17.306 -0.567 0.777 1.00 86.88 85 GLY A C 1
ATOM 693 O O . GLY A 1 85 ? 16.536 -1.130 1.553 1.00 86.88 85 GLY A O 1
ATOM 694 N N . THR A 1 86 ? 17.362 0.764 0.674 1.00 87.00 86 THR A N 1
ATOM 695 C CA . THR A 1 86 ? 16.548 1.701 1.476 1.00 87.00 86 THR A CA 1
ATOM 696 C C . THR A 1 86 ? 15.154 1.950 0.893 1.00 87.00 86 THR A C 1
ATOM 698 O O . THR A 1 86 ? 14.246 2.383 1.611 1.00 87.00 86 THR A O 1
ATOM 701 N N . HIS A 1 87 ? 14.968 1.657 -0.395 1.00 89.88 87 HIS A N 1
ATOM 702 C CA . HIS A 1 87 ? 13.721 1.888 -1.112 1.00 89.88 87 HIS A CA 1
ATOM 703 C C . HIS A 1 87 ? 12.646 0.862 -0.741 1.00 89.88 87 HIS A C 1
ATOM 705 O O . HIS A 1 87 ? 12.920 -0.326 -0.577 1.00 89.88 87 HIS A O 1
ATOM 711 N N . VAL A 1 88 ? 11.406 1.337 -0.620 1.00 93.38 88 VAL A N 1
ATOM 712 C CA . VAL A 1 88 ? 10.233 0.482 -0.399 1.00 93.38 88 VAL A CA 1
ATOM 713 C C . VAL A 1 88 ? 9.946 -0.292 -1.677 1.00 93.38 88 VAL A C 1
ATOM 715 O O . VAL A 1 88 ? 9.750 0.320 -2.727 1.00 93.38 88 VAL A O 1
ATOM 718 N N . THR A 1 89 ? 9.902 -1.618 -1.574 1.00 93.19 89 THR A N 1
ATOM 719 C CA . THR A 1 89 ? 9.622 -2.504 -2.710 1.00 93.19 89 THR A CA 1
ATOM 720 C C . THR A 1 89 ? 8.194 -3.017 -2.678 1.00 93.19 89 THR A C 1
ATOM 722 O O . THR A 1 89 ? 7.541 -3.045 -3.714 1.00 93.19 89 THR A O 1
ATOM 725 N N . ASN A 1 90 ? 7.678 -3.360 -1.496 1.00 95.12 90 ASN A N 1
ATOM 726 C CA . ASN A 1 90 ? 6.348 -3.937 -1.332 1.00 95.12 90 ASN A CA 1
ATOM 727 C C . ASN A 1 90 ? 5.617 -3.274 -0.170 1.00 95.12 90 ASN A C 1
ATOM 729 O O . ASN A 1 90 ? 6.227 -2.749 0.770 1.00 95.12 90 ASN A O 1
ATOM 733 N N . VAL A 1 91 ? 4.293 -3.306 -0.246 1.00 96.75 91 VAL A N 1
ATOM 734 C CA . VAL A 1 91 ? 3.414 -2.804 0.803 1.00 96.75 91 VAL A CA 1
ATOM 735 C C . VAL A 1 91 ? 2.351 -3.844 1.120 1.00 96.75 91 VAL A C 1
ATOM 737 O O . VAL A 1 91 ? 1.677 -4.352 0.230 1.00 96.75 91 VAL A O 1
ATOM 740 N N . ARG A 1 92 ? 2.160 -4.116 2.410 1.00 96.94 92 ARG A N 1
ATOM 741 C CA . ARG A 1 92 ? 1.117 -5.011 2.916 1.00 96.94 92 ARG A CA 1
ATOM 742 C C . ARG A 1 92 ? 0.170 -4.249 3.826 1.00 96.94 92 ARG A C 1
ATOM 744 O O . ARG A 1 92 ? 0.613 -3.477 4.673 1.00 96.94 92 ARG A O 1
ATOM 751 N N . LEU A 1 93 ? -1.130 -4.492 3.696 1.00 97.94 93 LEU A N 1
ATOM 752 C CA . LEU A 1 93 ? -2.107 -3.993 4.663 1.00 97.94 93 LEU A CA 1
ATOM 753 C C . LEU A 1 93 ? -1.948 -4.730 5.997 1.00 97.94 93 LEU A C 1
ATOM 755 O O . LEU A 1 93 ? -1.813 -5.954 6.033 1.00 97.94 93 LEU A O 1
ATOM 759 N N . THR A 1 94 ? -2.012 -3.994 7.103 1.00 98.19 94 THR A N 1
ATOM 760 C CA . THR A 1 94 ? -2.265 -4.605 8.414 1.00 98.19 94 THR A CA 1
ATOM 761 C C . THR A 1 94 ? -3.743 -4.976 8.533 1.00 98.19 94 THR A C 1
ATOM 763 O O . THR A 1 94 ? -4.567 -4.553 7.719 1.00 98.19 94 THR A O 1
ATOM 766 N N . ALA A 1 95 ? -4.119 -5.727 9.572 1.00 97.12 95 ALA A N 1
ATOM 767 C CA . ALA A 1 95 ? -5.528 -6.021 9.838 1.00 97.12 95 ALA A CA 1
ATOM 768 C C . ALA A 1 95 ? -6.367 -4.733 9.976 1.00 97.12 95 ALA A C 1
ATOM 770 O O . ALA A 1 95 ? -7.434 -4.612 9.376 1.00 97.12 95 ALA A O 1
ATOM 771 N N . SER A 1 96 ? -5.849 -3.732 10.697 1.00 97.44 96 SER A N 1
ATOM 772 C CA . SER A 1 96 ? -6.519 -2.439 10.876 1.00 97.44 96 SER A CA 1
ATOM 773 C C . SER A 1 96 ? -6.594 -1.633 9.574 1.00 97.44 96 SER A C 1
ATOM 775 O O . SER A 1 96 ? -7.616 -1.001 9.302 1.00 97.44 96 SER A O 1
ATOM 777 N N . GLY A 1 97 ? -5.546 -1.670 8.745 1.00 97.75 97 GLY A N 1
ATOM 778 C CA . GLY A 1 97 ? -5.551 -1.061 7.415 1.00 97.75 97 GLY A CA 1
ATOM 779 C C . GLY A 1 97 ? -6.542 -1.724 6.462 1.00 97.75 97 GLY A C 1
ATOM 780 O O . GLY A 1 97 ? -7.223 -1.026 5.717 1.00 97.75 97 GLY A O 1
ATOM 781 N N . ARG A 1 98 ? -6.680 -3.056 6.519 1.00 97.50 98 ARG A N 1
ATOM 782 C CA . ARG A 1 98 ? -7.632 -3.816 5.695 1.00 97.50 98 ARG A CA 1
ATOM 783 C C . ARG A 1 98 ? -9.074 -3.437 6.011 1.00 97.50 98 ARG A C 1
ATOM 785 O O . ARG A 1 98 ? -9.807 -3.084 5.095 1.00 97.50 98 ARG A O 1
ATOM 792 N N . VAL A 1 99 ? -9.444 -3.413 7.293 1.00 97.12 99 VAL A N 1
ATOM 793 C CA . VAL A 1 99 ? -10.789 -2.994 7.731 1.00 97.12 99 VAL A CA 1
ATOM 794 C C . VAL A 1 99 ? -11.105 -1.573 7.260 1.00 97.12 99 VAL A C 1
ATOM 796 O O . VAL A 1 99 ? -12.207 -1.296 6.792 1.00 97.12 99 VAL A O 1
ATOM 799 N N . GLU A 1 100 ? -10.143 -0.655 7.359 1.00 96.88 100 GLU A N 1
ATOM 800 C CA . GLU A 1 100 ? -10.323 0.720 6.889 1.00 96.88 100 GLU A CA 1
ATOM 801 C C . GLU A 1 100 ? -10.482 0.794 5.365 1.00 96.88 100 GLU A C 1
ATOM 803 O O . GLU A 1 100 ? -11.412 1.435 4.875 1.00 96.88 100 GLU A O 1
ATOM 808 N N . ALA A 1 101 ? -9.634 0.092 4.612 1.00 96.75 101 ALA A N 1
ATOM 809 C CA . ALA A 1 101 ? -9.721 0.017 3.157 1.00 96.75 101 ALA A CA 1
ATOM 810 C C . ALA A 1 101 ? -11.066 -0.561 2.685 1.00 96.75 101 ALA A C 1
ATOM 812 O O . ALA A 1 101 ? -11.648 -0.076 1.711 1.00 96.75 101 ALA A O 1
ATOM 813 N N . GLU A 1 102 ? -11.584 -1.571 3.384 1.00 96.06 102 GLU A N 1
ATOM 814 C CA . GLU A 1 102 ? -12.881 -2.186 3.098 1.00 96.06 102 GLU A CA 1
ATOM 815 C C . GLU A 1 102 ? -14.036 -1.219 3.351 1.00 96.06 102 GLU A C 1
ATOM 817 O O . GLU A 1 102 ? -14.904 -1.078 2.488 1.00 96.06 102 GLU A O 1
ATOM 822 N N . ARG A 1 103 ? -14.010 -0.482 4.469 1.00 94.69 103 ARG A N 1
ATOM 823 C CA . ARG A 1 103 ? -14.996 0.574 4.760 1.00 94.69 103 ARG A CA 1
ATOM 824 C C . ARG A 1 103 ? -14.988 1.664 3.694 1.00 94.69 103 ARG A C 1
ATOM 826 O O . ARG A 1 103 ? -16.050 2.052 3.212 1.00 94.69 103 ARG A O 1
ATOM 833 N N . LEU A 1 104 ? -13.802 2.128 3.296 1.00 94.69 104 LEU A N 1
ATOM 834 C CA . LEU A 1 104 ? -13.650 3.133 2.243 1.00 94.69 104 LEU A CA 1
ATOM 835 C C . LEU A 1 104 ? -14.191 2.623 0.903 1.00 94.69 104 LEU A C 1
ATOM 837 O O . LEU A 1 104 ? -14.929 3.335 0.231 1.00 94.69 104 LEU A O 1
ATOM 841 N N . SER A 1 105 ? -13.885 1.374 0.545 1.00 91.94 105 SER A N 1
ATOM 842 C CA . SER A 1 105 ? -14.355 0.758 -0.703 1.00 91.94 105 SER A CA 1
ATOM 843 C C . SER A 1 105 ? -15.872 0.542 -0.721 1.00 91.94 105 SER A C 1
ATOM 845 O O . SER A 1 105 ? -16.500 0.674 -1.768 1.00 91.94 105 SER A O 1
ATOM 847 N N . ALA A 1 106 ? -16.476 0.218 0.426 1.00 87.88 106 ALA A N 1
ATOM 848 C CA . ALA A 1 106 ? -17.924 0.080 0.558 1.00 87.88 106 ALA A CA 1
ATOM 849 C C . ALA A 1 106 ? -18.640 1.440 0.486 1.00 87.88 106 ALA A C 1
ATOM 851 O O . ALA A 1 106 ? -19.664 1.550 -0.182 1.00 87.88 106 ALA A O 1
ATOM 852 N N . GLY A 1 107 ? -18.079 2.486 1.104 1.00 73.88 107 GLY A N 1
ATOM 853 C CA . GLY A 1 107 ? -18.634 3.845 1.061 1.00 73.88 107 GLY A CA 1
ATOM 854 C C . GLY A 1 107 ? -18.658 4.464 -0.342 1.00 73.88 107 GLY A C 1
ATOM 855 O O . GLY A 1 107 ? -19.589 5.202 -0.665 1.00 73.88 107 GLY A O 1
ATOM 856 N N . VAL A 1 108 ? -17.692 4.112 -1.201 1.00 60.97 108 VAL A N 1
ATOM 857 C CA . VAL A 1 108 ? -17.676 4.520 -2.620 1.00 60.97 108 VAL A CA 1
ATOM 858 C C . VAL A 1 108 ? -18.879 3.947 -3.380 1.00 60.97 108 VAL A C 1
ATOM 860 O O . VAL A 1 108 ? -19.506 4.659 -4.155 1.00 60.97 108 VAL A O 1
ATOM 863 N N . LYS A 1 109 ? -19.280 2.700 -3.100 1.00 58.31 109 LYS A N 1
ATOM 864 C CA . LYS A 1 109 ? -20.427 2.069 -3.779 1.00 58.31 109 LYS A CA 1
ATOM 865 C C . LYS A 1 109 ? -21.772 2.705 -3.425 1.00 58.31 109 LYS A C 1
ATOM 867 O O . LYS A 1 109 ? -22.687 2.679 -4.236 1.00 58.31 109 LYS A O 1
ATOM 872 N N . VAL A 1 110 ? -21.905 3.264 -2.223 1.00 54.72 110 VAL A N 1
ATOM 873 C CA . VAL A 1 110 ? -23.169 3.874 -1.773 1.00 54.72 110 VAL A CA 1
ATOM 874 C C . VA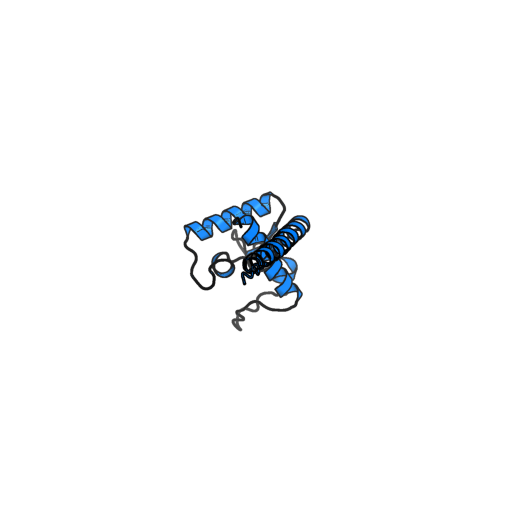L A 1 110 ? -23.373 5.258 -2.395 1.00 54.72 110 VAL A C 1
ATOM 876 O O . VAL A 1 110 ? -24.507 5.664 -2.621 1.00 54.72 110 VAL A O 1
ATOM 879 N N . SER A 1 111 ? -22.295 5.976 -2.720 1.00 53.22 111 SER A N 1
ATOM 880 C CA . SER A 1 111 ? -22.389 7.344 -3.246 1.00 53.22 111 SER A CA 1
ATOM 881 C C . SER A 1 111 ? -22.667 7.414 -4.755 1.00 53.22 111 SER A C 1
ATOM 883 O O . SER A 1 111 ? -23.297 8.375 -5.187 1.00 53.22 111 SER A O 1
ATOM 885 N N . GLU A 1 112 ? -22.301 6.396 -5.543 1.00 51.78 112 GLU A N 1
ATOM 886 C CA . GLU A 1 112 ? -22.649 6.324 -6.978 1.00 51.78 112 GLU A CA 1
ATOM 887 C C . GLU A 1 112 ? -24.122 5.958 -7.240 1.00 51.78 112 GLU A C 1
ATOM 889 O O . GLU A 1 112 ? -24.670 6.318 -8.276 1.00 51.78 112 GLU A O 1
ATOM 894 N N . ILE A 1 113 ? -24.805 5.288 -6.305 1.00 53.50 113 ILE A N 1
ATOM 895 C CA . ILE A 1 113 ? -26.204 4.860 -6.501 1.00 53.50 113 ILE A CA 1
ATOM 896 C C . ILE A 1 113 ? -27.195 6.012 -6.251 1.00 53.50 113 ILE A C 1
ATOM 898 O O . ILE A 1 113 ? -28.271 6.053 -6.844 1.00 53.50 113 ILE A O 1
ATOM 902 N N . VAL A 1 114 ? -26.836 6.993 -5.417 1.00 52.97 114 VAL A N 1
ATOM 903 C CA . VAL A 1 114 ? -27.751 8.081 -5.014 1.00 52.97 114 VAL A CA 1
ATOM 904 C C . VAL A 1 114 ? -27.929 9.150 -6.108 1.00 52.97 114 VAL A C 1
ATOM 906 O O . VAL A 1 114 ? -28.845 9.963 -6.027 1.00 52.97 114 VAL A O 1
ATOM 909 N N . THR A 1 115 ? -27.127 9.140 -7.178 1.00 50.84 115 THR A N 1
ATOM 910 C CA . THR A 1 115 ? -27.219 10.144 -8.258 1.00 50.84 115 THR A CA 1
ATOM 911 C C . THR A 1 115 ? -28.162 9.770 -9.408 1.00 50.84 115 THR A C 1
ATOM 913 O O . THR A 1 115 ? -28.392 10.606 -10.273 1.00 50.84 115 THR A O 1
ATOM 916 N N . VAL A 1 116 ? -28.766 8.573 -9.418 1.00 50.88 116 VAL A N 1
ATOM 917 C CA . VAL A 1 116 ? -29.633 8.110 -10.531 1.00 50.88 116 VAL A CA 1
ATOM 918 C C . VAL A 1 116 ? -31.139 8.196 -10.220 1.00 50.88 116 VAL A C 1
ATOM 920 O O . VAL A 1 116 ? -31.954 7.580 -10.895 1.00 50.88 116 VAL A O 1
ATOM 923 N N . SER A 1 117 ? -31.563 8.930 -9.185 1.00 50.22 117 SER A N 1
ATOM 924 C CA . SER A 1 117 ? -32.988 8.979 -8.782 1.00 50.22 117 SER A CA 1
ATOM 925 C C . SER A 1 117 ?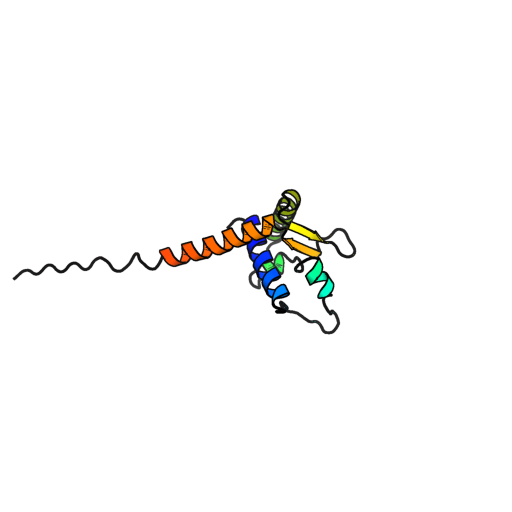 -33.571 10.378 -8.572 1.00 50.22 117 SER A C 1
ATOM 927 O O . SER A 1 117 ? -34.656 10.499 -8.013 1.00 50.22 117 SER A O 1
ATOM 929 N N . ALA A 1 118 ? -32.908 11.436 -9.050 1.00 52.34 118 ALA A N 1
ATOM 930 C CA . ALA A 1 118 ? -33.412 12.808 -8.909 1.00 52.34 118 ALA A CA 1
ATOM 931 C C . ALA A 1 118 ? -34.063 13.410 -10.177 1.00 52.34 118 ALA A C 1
ATOM 933 O O . ALA A 1 118 ? -34.478 14.563 -10.139 1.00 52.34 118 ALA A O 1
ATOM 934 N N . GLU A 1 119 ? -34.219 12.654 -11.271 1.00 50.03 119 GLU A N 1
ATOM 935 C CA . GLU A 1 119 ? -34.872 13.127 -12.510 1.00 50.03 119 GLU A CA 1
ATOM 936 C C . GLU A 1 119 ? -35.956 12.148 -12.998 1.00 50.03 119 GLU A C 1
ATOM 938 O O . GLU A 1 119 ? -35.792 11.472 -14.007 1.00 50.03 119 GLU A O 1
ATOM 943 N N . SER A 1 120 ? -37.077 12.016 -12.280 1.00 53.19 120 SER A N 1
ATOM 944 C CA . SER A 1 120 ? -38.356 11.540 -12.869 1.00 53.19 120 SER A CA 1
ATOM 945 C C . SER A 1 120 ? -39.532 11.668 -11.900 1.00 53.19 120 SER A C 1
ATOM 947 O O . SER A 1 120 ? -40.263 10.717 -11.636 1.00 53.19 120 SER A O 1
ATOM 949 N N . ALA A 1 121 ? -39.727 12.856 -11.330 1.00 56.53 121 ALA A N 1
ATOM 950 C CA . ALA A 1 121 ? -40.919 13.127 -10.528 1.00 56.53 121 ALA A CA 1
ATOM 951 C C . ALA A 1 121 ? -41.400 14.574 -10.676 1.00 56.53 121 ALA A C 1
ATOM 953 O O . ALA A 1 121 ? -41.634 15.248 -9.680 1.00 56.53 121 ALA A O 1
ATOM 954 N N . ILE A 1 122 ? -41.547 15.070 -11.909 1.00 59.25 122 ILE A N 1
ATOM 955 C CA . ILE A 1 122 ? -42.344 16.280 -12.157 1.00 59.25 122 ILE A CA 1
ATOM 956 C C . ILE A 1 122 ? -43.076 16.167 -13.502 1.00 59.25 122 ILE A C 1
ATOM 958 O O . ILE A 1 122 ? -42.786 16.889 -14.445 1.00 59.25 122 ILE A O 1
ATOM 962 N N . GLU A 1 123 ? -44.057 15.275 -13.599 1.00 51.81 123 GLU A N 1
ATOM 963 C CA . GLU A 1 123 ? -45.143 15.479 -14.564 1.00 51.81 123 GLU A CA 1
ATOM 964 C C . GLU A 1 123 ? -46.469 15.142 -13.882 1.00 51.81 123 GLU A C 1
ATOM 966 O O . GLU A 1 123 ? -46.957 14.013 -13.865 1.00 51.81 123 GLU A O 1
ATOM 971 N N . ALA A 1 124 ? -46.998 16.151 -13.189 1.00 58.53 124 ALA A N 1
ATOM 972 C CA . ALA A 1 124 ? -48.323 16.105 -12.599 1.00 58.53 124 ALA A CA 1
ATOM 973 C C . ALA A 1 124 ? -49.385 16.263 -13.706 1.00 58.53 124 ALA A C 1
ATOM 975 O O . ALA A 1 124 ? -49.274 17.175 -14.530 1.00 58.53 124 ALA A O 1
ATOM 976 N N . PRO A 1 125 ? -50.452 15.446 -13.712 1.00 66.81 125 PRO A N 1
ATOM 977 C CA . PRO A 1 125 ? -51.567 15.604 -14.630 1.00 66.81 125 PRO A CA 1
ATOM 978 C C . PRO A 1 125 ? -52.549 16.633 -14.062 1.00 66.81 125 PRO A C 1
ATOM 980 O O . PRO A 1 125 ? -53.166 16.400 -13.025 1.00 66.81 125 PRO A O 1
ATOM 983 N N . CYS A 1 126 ? -52.762 17.751 -14.755 1.00 51.97 126 CYS A N 1
ATOM 984 C CA . CYS A 1 126 ? -53.905 18.617 -14.469 1.00 51.97 126 CYS A CA 1
ATOM 985 C C . CYS A 1 126 ? -54.653 18.954 -15.756 1.00 51.97 126 CYS A C 1
ATOM 987 O O . CYS A 1 126 ? -54.312 19.870 -16.500 1.00 51.97 126 CYS A O 1
ATOM 989 N N . ARG A 1 127 ? -55.703 18.158 -15.985 1.00 61.28 127 ARG A N 1
ATOM 990 C CA . ARG A 1 127 ? -56.822 18.447 -16.882 1.00 61.28 127 ARG A CA 1
ATOM 991 C C . ARG A 1 127 ? -57.344 19.864 -16.639 1.00 61.28 127 ARG A C 1
ATOM 993 O O . ARG A 1 127 ? -57.589 20.222 -15.488 1.00 61.28 127 ARG A O 1
ATOM 1000 N N . ARG A 1 128 ? -57.715 20.569 -17.706 1.00 58.19 128 ARG A N 1
ATOM 1001 C CA . ARG A 1 128 ? -58.951 21.356 -17.695 1.00 58.19 128 ARG A CA 1
ATOM 1002 C C . ARG A 1 128 ? -59.691 21.205 -19.020 1.00 58.19 128 ARG A C 1
ATOM 1004 O O . ARG A 1 128 ? -59.103 21.304 -20.089 1.00 58.19 128 ARG A O 1
ATOM 1011 N N . THR A 1 129 ? -60.954 20.854 -18.822 1.00 69.94 129 THR A N 1
ATOM 1012 C CA . THR A 1 129 ? -62.120 20.832 -19.708 1.00 69.94 129 THR A CA 1
ATOM 1013 C C . THR A 1 129 ? -62.333 22.126 -20.465 1.00 69.94 129 THR A C 1
ATOM 1015 O O . THR A 1 129 ? -62.084 23.182 -19.838 1.00 69.94 129 THR A O 1
#